Protein AF-A0A4P5YIE6-F1 (afdb_monomer_lite)

Radius of gyration: 26.2 Å; chains: 1; bounding box: 48×67×74 Å

pLDDT: mean 81.72, std 16.97, range [36.0, 98.25]

Structure (mmCIF, N/CA/C/O backbone):
data_AF-A0A4P5YIE6-F1
#
_entry.id   AF-A0A4P5YIE6-F1
#
loop_
_atom_site.group_PDB
_atom_site.id
_atom_site.type_symbol
_atom_site.label_atom_id
_atom_site.label_alt_id
_atom_site.label_comp_id
_atom_site.label_asym_id
_atom_site.label_entity_id
_atom_site.label_seq_id
_atom_site.pdbx_PDB_ins_code
_atom_site.Cartn_x
_atom_site.Cartn_y
_atom_site.Cartn_z
_atom_site.occupancy
_atom_site.B_iso_or_equiv
_atom_site.auth_seq_id
_atom_site.auth_comp_id
_atom_site.auth_asym_id
_atom_site.auth_atom_id
_atom_site.pdbx_PDB_model_num
ATOM 1 N N . MET A 1 1 ? -26.965 14.851 -2.814 1.00 46.00 1 MET A N 1
ATOM 2 C CA . MET A 1 1 ? -26.060 14.550 -1.686 1.00 46.00 1 MET A CA 1
ATOM 3 C C . MET A 1 1 ? -25.109 13.463 -2.167 1.00 46.00 1 MET A C 1
ATOM 5 O O . MET A 1 1 ? -25.586 12.381 -2.479 1.00 46.00 1 MET A O 1
ATOM 9 N N . SER A 1 2 ? -23.825 13.767 -2.380 1.00 49.81 2 SER A N 1
ATOM 10 C CA . SER A 1 2 ? -22.858 12.753 -2.829 1.00 49.81 2 SER A CA 1
ATOM 11 C C . SER A 1 2 ? -22.334 12.028 -1.594 1.00 49.81 2 SER A C 1
ATOM 13 O O . SER A 1 2 ? -21.645 12.631 -0.775 1.00 49.81 2 SER A O 1
ATOM 15 N N . ALA A 1 3 ? -22.743 10.777 -1.400 1.00 58.09 3 ALA A N 1
ATOM 16 C CA . ALA A 1 3 ? -22.268 9.960 -0.293 1.00 58.09 3 ALA A CA 1
ATOM 17 C C . ALA A 1 3 ? -21.003 9.225 -0.740 1.00 58.09 3 ALA A C 1
ATOM 19 O O . ALA A 1 3 ? -21.049 8.409 -1.659 1.00 58.09 3 ALA A O 1
ATOM 20 N N . TYR A 1 4 ? -19.875 9.501 -0.088 1.00 67.00 4 TYR A N 1
ATOM 21 C CA . TYR A 1 4 ? -18.690 8.669 -0.249 1.00 67.00 4 TYR A CA 1
ATOM 22 C C . TYR A 1 4 ? -18.907 7.384 0.535 1.00 67.00 4 TYR A C 1
ATOM 24 O O . TYR A 1 4 ? -19.062 7.401 1.757 1.00 67.00 4 TYR A O 1
ATOM 32 N N . LEU A 1 5 ? -18.969 6.269 -0.187 1.00 78.62 5 LEU A N 1
ATOM 33 C CA . LEU A 1 5 ? -19.102 4.962 0.431 1.00 78.62 5 LEU A CA 1
ATOM 34 C C . LEU A 1 5 ? -17.827 4.639 1.207 1.00 78.62 5 LEU A C 1
ATOM 36 O O . LEU A 1 5 ? -16.712 4.860 0.736 1.00 78.62 5 LEU A O 1
ATOM 40 N N . ARG A 1 6 ? -18.003 4.091 2.407 1.00 85.31 6 ARG A N 1
ATOM 41 C CA . ARG A 1 6 ? -16.895 3.608 3.227 1.00 85.31 6 ARG A CA 1
ATOM 42 C C . ARG A 1 6 ? -16.248 2.397 2.556 1.00 85.31 6 ARG A C 1
ATOM 44 O O . ARG A 1 6 ? -16.931 1.409 2.285 1.00 85.31 6 ARG A O 1
ATOM 51 N N . SER A 1 7 ? -14.927 2.420 2.404 1.00 89.12 7 SER A N 1
ATOM 52 C CA . SER A 1 7 ? -14.155 1.231 2.032 1.00 89.12 7 SER A CA 1
ATOM 53 C C . SER A 1 7 ? -14.290 0.163 3.118 1.00 89.12 7 SER A C 1
ATOM 55 O O . SER A 1 7 ? -13.883 0.373 4.262 1.00 89.12 7 SER A O 1
ATOM 57 N N . SER A 1 8 ? -14.889 -0.976 2.780 1.00 91.31 8 SER A N 1
ATOM 58 C CA . SER A 1 8 ? -15.014 -2.107 3.698 1.00 91.31 8 SER A CA 1
ATOM 59 C C . SER A 1 8 ? -14.985 -3.434 2.960 1.00 91.31 8 SER A C 1
ATOM 61 O O . SER A 1 8 ? -15.349 -3.476 1.786 1.00 91.31 8 SER A O 1
ATOM 63 N N . LYS A 1 9 ? -14.543 -4.501 3.642 1.00 93.31 9 LYS A N 1
ATOM 64 C CA . LYS A 1 9 ? -14.393 -5.848 3.055 1.00 93.31 9 LYS A CA 1
ATOM 65 C C . LYS A 1 9 ? -13.468 -5.874 1.837 1.00 93.31 9 LYS A C 1
ATOM 67 O O . LYS A 1 9 ? -13.710 -6.592 0.872 1.00 93.31 9 LYS A O 1
ATOM 72 N N . VAL A 1 10 ? -12.414 -5.062 1.884 1.00 95.25 10 VAL A N 1
ATOM 73 C CA . VAL A 1 10 ? -11.383 -5.007 0.845 1.00 95.25 10 VAL A CA 1
ATOM 74 C C . VAL A 1 10 ? -10.204 -5.869 1.272 1.00 95.25 10 VAL A C 1
ATOM 76 O O . VAL A 1 10 ? -9.723 -5.728 2.394 1.00 95.25 10 VAL A O 1
ATOM 79 N N . THR A 1 11 ? -9.712 -6.713 0.368 1.00 97.19 11 THR A N 1
ATOM 80 C CA . THR A 1 11 ? -8.475 -7.475 0.562 1.00 97.19 11 THR A CA 1
ATOM 81 C C . THR A 1 11 ? -7.369 -6.877 -0.298 1.00 97.19 11 THR A C 1
ATOM 83 O O . THR A 1 11 ? -7.502 -6.783 -1.516 1.00 97.19 11 THR A O 1
ATOM 86 N N . ILE A 1 12 ? -6.275 -6.478 0.343 1.00 97.25 12 ILE A N 1
ATOM 87 C CA . ILE A 1 12 ? -5.036 -6.027 -0.289 1.00 97.25 12 ILE A CA 1
ATOM 88 C C . ILE A 1 12 ? -3.959 -7.016 0.127 1.00 97.25 12 ILE A C 1
ATOM 90 O O . ILE A 1 12 ? -3.511 -7.022 1.276 1.00 97.25 12 ILE A O 1
ATOM 94 N N . SER A 1 13 ? -3.570 -7.885 -0.798 1.00 97.88 13 SER A N 1
ATOM 95 C CA . SER A 1 13 ? -2.691 -9.003 -0.479 1.00 97.88 13 SER A CA 1
ATOM 96 C C . SER A 1 13 ? -1.637 -9.264 -1.535 1.00 97.88 13 SER A C 1
ATOM 98 O O . SER A 1 13 ? -1.898 -9.061 -2.719 1.00 97.88 13 SER A O 1
ATOM 100 N N . ALA A 1 14 ? -0.486 -9.776 -1.097 1.00 96.88 14 ALA A N 1
ATOM 101 C CA . ALA A 1 14 ? 0.635 -10.168 -1.953 1.00 96.88 14 ALA A CA 1
ATOM 102 C C . ALA A 1 14 ? 1.174 -9.045 -2.865 1.00 96.88 14 ALA A C 1
ATOM 104 O O . ALA A 1 14 ? 1.763 -9.318 -3.910 1.00 96.88 14 ALA A O 1
ATOM 105 N N . ASN A 1 15 ? 1.000 -7.778 -2.472 1.00 96.50 15 ASN A N 1
ATOM 106 C CA . ASN A 1 15 ? 1.574 -6.650 -3.201 1.00 96.50 15 ASN A CA 1
ATOM 107 C C . ASN A 1 15 ? 3.016 -6.394 -2.764 1.00 96.50 15 ASN A C 1
ATOM 109 O O . ASN A 1 15 ? 3.376 -6.599 -1.603 1.00 96.50 15 ASN A O 1
ATOM 113 N N . VAL A 1 16 ? 3.820 -5.878 -3.691 1.00 94.69 16 VAL A N 1
ATOM 114 C CA . VAL A 1 16 ? 5.150 -5.332 -3.413 1.00 94.69 16 VAL A CA 1
ATOM 115 C C . VAL A 1 16 ? 5.110 -3.842 -3.715 1.00 94.69 16 VAL A C 1
ATOM 117 O O . VAL A 1 16 ? 4.749 -3.442 -4.818 1.00 94.69 16 VAL A O 1
ATOM 120 N N . ILE A 1 17 ? 5.454 -3.025 -2.726 1.00 95.25 17 ILE A N 1
ATOM 121 C CA . ILE A 1 17 ? 5.457 -1.565 -2.836 1.00 95.25 17 ILE A CA 1
ATOM 122 C C . ILE A 1 17 ? 6.862 -1.086 -2.500 1.00 95.25 17 ILE A C 1
ATOM 124 O O . ILE A 1 17 ? 7.415 -1.463 -1.466 1.00 95.25 17 ILE A O 1
ATOM 128 N N . ILE A 1 18 ? 7.456 -0.301 -3.399 1.00 94.00 18 ILE A N 1
ATOM 129 C CA . ILE A 1 18 ? 8.869 0.078 -3.342 1.00 94.00 18 ILE A CA 1
ATOM 130 C C . ILE A 1 18 ? 8.990 1.595 -3.425 1.00 94.00 18 ILE A C 1
ATOM 132 O O . ILE A 1 18 ? 8.513 2.205 -4.377 1.00 94.00 18 ILE A O 1
ATOM 136 N N . GLY A 1 19 ? 9.676 2.194 -2.451 1.00 91.50 19 GLY A N 1
ATOM 137 C CA . GLY A 1 19 ? 10.198 3.556 -2.577 1.00 91.50 19 GLY A CA 1
ATOM 138 C C . GLY A 1 19 ? 9.141 4.658 -2.700 1.00 91.50 19 GLY A C 1
ATOM 139 O O . GLY A 1 19 ? 9.421 5.698 -3.294 1.00 91.50 19 GLY A O 1
ATOM 140 N N . SER A 1 20 ? 7.945 4.462 -2.138 1.00 92.31 20 SER A N 1
ATOM 141 C CA . SER A 1 20 ? 6.875 5.466 -2.155 1.00 92.31 20 SER A CA 1
ATOM 142 C C . SER A 1 20 ? 7.345 6.799 -1.553 1.00 92.31 20 SER A C 1
ATOM 144 O O . SER A 1 20 ? 8.094 6.835 -0.575 1.00 92.31 20 SER A O 1
ATOM 146 N N . LYS A 1 21 ? 6.895 7.937 -2.099 1.00 91.50 21 LYS A N 1
ATOM 147 C CA . LYS A 1 21 ? 7.234 9.256 -1.526 1.00 91.50 21 LYS A CA 1
ATOM 148 C C . LYS A 1 21 ? 6.625 9.447 -0.125 1.00 91.50 21 LYS A C 1
ATOM 150 O O . LYS A 1 21 ? 7.270 10.043 0.735 1.00 91.50 21 LYS A O 1
ATOM 155 N N . GLY A 1 22 ? 5.412 8.937 0.092 1.00 91.50 22 GLY A N 1
ATOM 156 C CA . GLY A 1 22 ? 4.739 8.843 1.395 1.00 91.50 22 GLY A CA 1
ATOM 157 C C . GLY A 1 22 ? 4.806 7.426 1.985 1.00 91.50 22 GLY A C 1
ATOM 158 O O . GLY A 1 22 ? 5.585 6.608 1.486 1.00 91.50 22 GLY A O 1
ATOM 159 N N . PRO A 1 23 ? 4.028 7.136 3.041 1.00 94.44 23 PRO A N 1
ATOM 160 C CA . PRO A 1 23 ? 3.787 5.774 3.504 1.00 94.44 23 PRO A CA 1
ATOM 161 C C . PRO A 1 23 ? 3.373 4.821 2.378 1.00 94.44 23 PRO A C 1
ATOM 163 O O . PRO A 1 23 ? 2.703 5.209 1.425 1.00 94.44 23 PRO A O 1
ATOM 166 N N . ASP A 1 24 ? 3.772 3.557 2.496 1.00 95.31 24 ASP A N 1
ATOM 167 C CA . ASP A 1 24 ? 3.438 2.532 1.504 1.00 95.31 24 ASP A CA 1
ATOM 168 C C . ASP A 1 24 ? 1.981 2.053 1.639 1.00 95.31 24 ASP A C 1
ATOM 170 O O . ASP A 1 24 ? 1.341 1.686 0.656 1.00 95.31 24 ASP A O 1
ATOM 174 N N . LEU A 1 25 ? 1.448 2.076 2.863 1.00 95.88 25 LEU A N 1
ATOM 175 C CA . LEU A 1 25 ? 0.045 1.849 3.176 1.00 95.88 25 LEU A CA 1
ATOM 176 C C . LEU A 1 25 ? -0.470 2.968 4.078 1.00 95.88 25 LEU A C 1
ATOM 178 O O . LEU A 1 25 ? -0.022 3.115 5.214 1.00 95.88 25 LEU A O 1
ATOM 182 N N . GLU A 1 26 ? -1.476 3.690 3.598 1.00 94.62 26 GLU A N 1
ATOM 183 C CA . GLU A 1 26 ? -2.198 4.689 4.379 1.00 94.62 26 GLU A CA 1
ATOM 184 C C . GLU A 1 26 ? -3.649 4.245 4.581 1.00 94.62 26 GLU A C 1
ATOM 186 O O . GLU A 1 26 ? -4.416 4.094 3.628 1.00 94.62 26 GLU A O 1
ATOM 191 N N . VAL A 1 27 ? -4.055 4.052 5.834 1.00 93.19 27 VAL A N 1
ATOM 192 C CA . VAL A 1 27 ? -5.444 3.738 6.181 1.00 93.19 27 VAL A CA 1
ATOM 193 C C . VAL A 1 27 ? -6.089 4.982 6.777 1.00 93.19 27 VAL A C 1
ATOM 195 O O . VAL A 1 27 ? -5.932 5.277 7.960 1.00 93.19 27 VAL A O 1
ATOM 198 N N . GLY A 1 28 ? -6.838 5.704 5.940 1.00 88.44 28 GLY A N 1
ATOM 199 C CA . GLY A 1 28 ? -7.532 6.935 6.329 1.00 88.44 28 GLY A CA 1
ATOM 200 C C . GLY A 1 28 ? -6.692 8.212 6.207 1.00 88.44 28 GLY A C 1
ATOM 201 O O . GLY A 1 28 ? -6.907 9.138 6.980 1.00 88.44 28 GLY A O 1
ATOM 202 N N . SER A 1 29 ? -5.764 8.282 5.251 1.00 82.12 29 SER A N 1
ATOM 203 C CA . SER A 1 29 ? -4.848 9.414 5.003 1.00 82.12 29 SER A CA 1
ATOM 204 C C . SER A 1 29 ? -5.475 10.814 5.072 1.00 82.12 29 SER A C 1
ATOM 206 O O . SER A 1 29 ? -4.904 11.723 5.682 1.00 82.12 29 SER A O 1
ATOM 208 N N . ASP A 1 30 ? -6.678 10.964 4.515 1.00 79.69 30 ASP A N 1
ATOM 209 C CA . ASP A 1 30 ? -7.431 12.224 4.445 1.00 79.69 30 ASP A CA 1
ATOM 210 C C . ASP A 1 30 ? -8.607 12.296 5.421 1.00 79.69 30 ASP A C 1
ATOM 212 O O . ASP A 1 30 ? -9.514 13.124 5.278 1.00 79.69 30 ASP A O 1
ATOM 216 N N . TYR A 1 31 ? -8.622 11.429 6.430 1.00 83.12 31 TYR A N 1
ATOM 217 C CA . TYR A 1 31 ? -9.665 11.430 7.441 1.00 83.12 31 TYR A CA 1
ATOM 218 C C . TYR A 1 31 ? -9.753 12.803 8.127 1.00 83.12 31 TYR A C 1
ATOM 220 O O . TYR A 1 31 ? -8.838 13.231 8.827 1.00 83.12 31 TYR A O 1
ATOM 228 N N . LYS A 1 32 ? -10.867 13.507 7.880 1.00 74.19 32 LYS A N 1
ATOM 229 C CA . LYS A 1 32 ? -11.229 14.824 8.438 1.00 74.19 32 LYS A CA 1
ATOM 230 C C . LYS A 1 32 ? -10.260 15.995 8.191 1.00 74.19 32 LYS A C 1
ATOM 232 O O . LYS A 1 32 ? -10.445 17.047 8.790 1.00 74.19 32 LYS A O 1
ATOM 237 N N . LYS A 1 33 ? -9.286 15.886 7.281 1.00 75.81 33 LYS A N 1
ATOM 238 C CA . LYS A 1 33 ? -8.380 17.013 6.964 1.00 75.81 33 LYS A CA 1
ATOM 239 C C . LYS A 1 33 ? -9.036 18.103 6.102 1.00 75.81 33 LYS A C 1
ATOM 241 O O . LYS A 1 33 ? -8.752 19.280 6.295 1.00 75.81 33 LYS A O 1
ATOM 246 N N . HIS A 1 34 ? -9.933 17.725 5.184 1.00 74.94 34 HIS A N 1
ATOM 247 C CA . HIS A 1 34 ? -10.557 18.636 4.204 1.00 74.94 34 HIS A CA 1
ATOM 248 C C . HIS A 1 34 ? -12.060 18.375 3.991 1.00 74.94 34 HIS A C 1
ATOM 250 O O . HIS A 1 34 ? -12.606 18.655 2.925 1.00 74.94 34 HIS A O 1
ATOM 256 N N . TRP A 1 35 ? -12.729 17.806 4.995 1.00 72.00 35 TRP A N 1
ATOM 257 C CA . TRP A 1 35 ? -14.141 17.429 4.915 1.00 72.00 35 TRP A CA 1
ATOM 258 C C . TRP A 1 35 ? -15.035 18.463 5.609 1.00 72.00 35 TRP A C 1
ATOM 260 O O . TRP A 1 35 ? -14.638 18.974 6.657 1.00 72.00 35 TRP A O 1
ATOM 270 N N . PRO A 1 36 ? -16.241 18.755 5.084 1.00 74.62 36 PRO A N 1
ATOM 271 C CA . PRO A 1 36 ? -17.231 19.555 5.802 1.00 74.62 36 PRO A CA 1
ATOM 272 C C . PRO A 1 36 ? -17.549 18.940 7.172 1.00 74.62 36 PRO A C 1
ATOM 274 O O . PRO A 1 36 ? -17.740 17.728 7.266 1.00 74.62 36 PRO A O 1
ATOM 277 N N . GLU A 1 37 ? -17.642 19.760 8.224 1.00 68.88 37 GLU A N 1
ATOM 278 C CA . GLU A 1 37 ? -17.845 19.279 9.604 1.00 68.88 37 GLU A CA 1
ATOM 279 C C . GLU A 1 37 ? -19.142 18.475 9.784 1.00 68.88 37 GLU A C 1
ATOM 281 O O . GLU A 1 37 ? -19.188 17.528 10.567 1.00 68.88 37 GLU A O 1
ATOM 286 N N . GLU A 1 38 ? -20.180 18.822 9.022 1.00 69.38 38 GLU A N 1
ATOM 287 C CA . GLU A 1 38 ? -21.491 18.164 9.045 1.00 69.38 38 GLU A CA 1
ATOM 288 C C . GLU A 1 38 ? -21.474 16.766 8.404 1.00 69.38 38 GLU A C 1
ATOM 290 O O . GLU A 1 38 ? -22.411 15.983 8.575 1.00 69.38 38 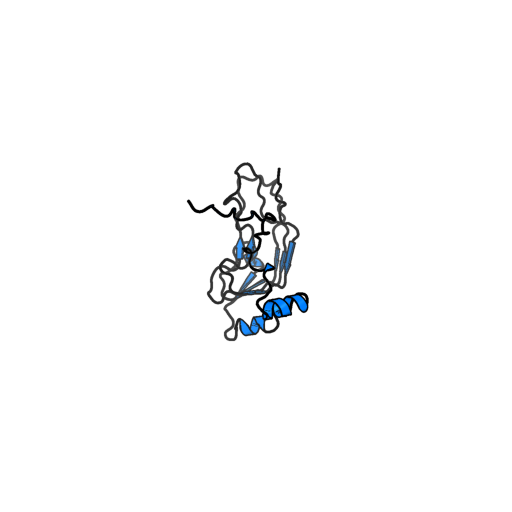GLU A O 1
ATOM 295 N N . GLN A 1 39 ? -20.421 16.425 7.652 1.00 73.62 39 GLN A N 1
ATOM 296 C CA . GLN A 1 39 ? -20.341 15.152 6.952 1.00 73.62 39 GLN A CA 1
ATOM 297 C C . GLN A 1 39 ? -19.792 14.047 7.858 1.00 73.62 39 GLN A C 1
ATOM 299 O O . GLN A 1 39 ? -18.665 14.098 8.357 1.00 73.62 39 GLN A O 1
ATOM 304 N N . LEU A 1 40 ? -20.565 12.968 7.991 1.00 76.00 40 LEU A N 1
ATOM 305 C CA . LEU A 1 40 ? -20.082 11.744 8.616 1.00 76.00 40 LEU A CA 1
ATOM 306 C C . LEU A 1 40 ? -19.075 11.048 7.688 1.00 76.00 40 LEU A C 1
ATOM 308 O O . LEU A 1 40 ? -19.449 10.418 6.699 1.00 76.00 40 LEU A O 1
ATOM 312 N N . VAL A 1 41 ? -17.794 11.139 8.037 1.00 79.31 41 VAL A N 1
ATOM 313 C CA . VAL A 1 41 ? -16.707 10.393 7.395 1.00 79.31 41 VAL A CA 1
ATOM 314 C C . VAL A 1 41 ? -16.332 9.227 8.299 1.00 79.31 41 VAL A C 1
ATOM 316 O O . VAL A 1 41 ? -16.042 9.422 9.480 1.00 79.31 41 VAL A O 1
ATOM 319 N N . LEU A 1 42 ? -16.342 8.012 7.752 1.00 84.06 42 LEU A N 1
ATOM 320 C CA . LEU A 1 42 ? -15.982 6.792 8.472 1.00 84.06 42 LEU A CA 1
ATOM 321 C C . LEU A 1 42 ? -14.650 6.253 7.952 1.00 84.06 42 LEU A C 1
ATOM 323 O O . LEU A 1 42 ? -14.428 6.202 6.743 1.00 84.06 42 LEU A O 1
ATOM 327 N N . LEU A 1 43 ? -13.786 5.811 8.867 1.00 88.50 43 LEU A N 1
ATOM 328 C CA . LEU A 1 43 ? -12.541 5.136 8.500 1.00 88.50 43 LEU A CA 1
ATOM 329 C C . LEU A 1 43 ? -12.823 3.778 7.838 1.00 88.50 43 LEU A C 1
ATOM 331 O O . LEU A 1 43 ? -13.838 3.146 8.167 1.00 88.50 43 LEU A O 1
ATOM 335 N N . PRO A 1 44 ? -11.919 3.300 6.961 1.00 90.94 44 PRO A N 1
ATOM 336 C CA . PRO A 1 44 ? -11.989 1.950 6.421 1.00 90.94 44 PRO A CA 1
ATOM 337 C C . PRO A 1 44 ? -12.080 0.892 7.524 1.00 90.94 44 PRO A C 1
ATOM 339 O O . PRO A 1 44 ? -11.381 0.980 8.536 1.00 90.94 44 PRO A O 1
ATOM 342 N N . SER A 1 45 ? -12.925 -0.116 7.320 1.00 90.94 45 SER A N 1
ATOM 343 C CA . SER A 1 45 ? -13.196 -1.163 8.314 1.00 90.94 45 SER A CA 1
ATOM 344 C C . SER A 1 45 ? -13.401 -2.523 7.656 1.00 90.94 45 SER A C 1
ATOM 346 O O . SER A 1 45 ? -13.919 -2.582 6.545 1.00 90.94 45 SER A O 1
ATOM 348 N N . ASP A 1 46 ? -13.136 -3.614 8.371 1.00 93.88 46 ASP A N 1
ATOM 349 C CA . ASP A 1 46 ? -13.251 -4.990 7.863 1.00 93.88 46 ASP A CA 1
ATOM 350 C C . ASP A 1 46 ? -12.371 -5.271 6.630 1.00 93.88 46 ASP A C 1
ATOM 352 O O . ASP A 1 46 ? -12.681 -6.137 5.813 1.00 93.88 46 ASP A O 1
ATOM 356 N N . CYS A 1 47 ? -11.289 -4.514 6.454 1.00 95.44 47 CYS A N 1
ATOM 357 C CA . CYS A 1 47 ? -10.318 -4.760 5.396 1.00 95.44 47 CYS A CA 1
ATOM 358 C C . CYS A 1 47 ? -9.266 -5.774 5.852 1.00 95.44 47 CYS A C 1
ATOM 360 O O . CYS A 1 47 ? -8.953 -5.885 7.040 1.00 95.44 47 CYS A O 1
ATOM 362 N N . GLU A 1 48 ? -8.690 -6.487 4.896 1.00 97.06 48 GLU A N 1
ATOM 363 C CA . GLU A 1 48 ? -7.585 -7.408 5.109 1.00 97.06 48 GLU A CA 1
ATOM 364 C C . GLU A 1 48 ? -6.351 -6.951 4.339 1.00 97.06 48 GLU A C 1
ATOM 366 O O . GLU A 1 48 ? -6.402 -6.743 3.130 1.00 97.06 48 GLU A O 1
ATOM 371 N N . PHE A 1 49 ? -5.238 -6.829 5.052 1.00 97.88 49 PHE A N 1
ATOM 372 C CA . PHE A 1 49 ? -3.928 -6.518 4.502 1.00 97.88 49 PHE A CA 1
ATOM 373 C C . PHE A 1 49 ? -3.003 -7.694 4.802 1.00 97.88 49 PHE A C 1
ATOM 375 O O . PHE A 1 49 ? -2.579 -7.857 5.953 1.00 97.88 49 PHE A O 1
ATOM 382 N N . SER A 1 50 ? -2.728 -8.541 3.809 1.00 98.12 50 SER A N 1
ATOM 383 C CA . SER A 1 50 ? -2.025 -9.807 4.045 1.00 98.12 50 SER A CA 1
ATOM 384 C C . SER A 1 50 ? -0.877 -10.104 3.081 1.00 98.12 50 SER A C 1
ATOM 386 O O . SER A 1 50 ? -0.997 -9.977 1.866 1.00 98.12 50 SER A O 1
ATOM 388 N N . GLY A 1 51 ? 0.273 -10.511 3.622 1.00 98.00 51 GLY A N 1
ATOM 389 C CA . GLY A 1 51 ? 1.423 -10.933 2.817 1.00 98.00 51 GLY A CA 1
ATOM 390 C C . GLY A 1 51 ? 2.015 -9.839 1.920 1.00 98.00 51 GLY A C 1
ATOM 391 O O . GLY A 1 51 ? 2.675 -10.157 0.932 1.00 98.00 51 GLY A O 1
ATOM 392 N N . ASN A 1 52 ? 1.764 -8.557 2.206 1.00 98.00 52 ASN A N 1
ATOM 393 C CA . ASN A 1 52 ? 2.341 -7.460 1.430 1.00 98.00 52 ASN A CA 1
ATOM 394 C C . ASN A 1 52 ? 3.790 -7.198 1.860 1.00 98.00 52 ASN A C 1
ATOM 396 O O . ASN A 1 52 ? 4.146 -7.351 3.032 1.00 98.00 52 ASN A O 1
ATOM 400 N N . ARG A 1 53 ? 4.623 -6.756 0.917 1.00 96.69 53 ARG A N 1
ATOM 401 C CA . ARG A 1 53 ? 6.012 -6.364 1.157 1.00 96.69 53 ARG A CA 1
ATOM 402 C C . ARG A 1 53 ? 6.187 -4.877 0.880 1.00 96.69 53 ARG A C 1
ATOM 404 O O . ARG A 1 53 ? 6.097 -4.430 -0.259 1.00 96.69 53 ARG A O 1
ATOM 411 N N . PHE A 1 54 ? 6.469 -4.135 1.936 1.00 97.00 54 PHE A N 1
ATOM 412 C CA . PHE A 1 54 ? 6.675 -2.697 1.923 1.00 97.00 54 PHE A CA 1
ATOM 413 C C . PHE A 1 54 ? 8.177 -2.417 2.022 1.00 97.00 54 PHE A C 1
ATOM 415 O O . PHE A 1 54 ? 8.807 -2.731 3.033 1.00 97.00 54 PHE A O 1
ATOM 422 N N . ILE A 1 55 ? 8.776 -1.907 0.949 1.00 96.50 55 ILE A N 1
ATOM 423 C CA . ILE A 1 55 ? 10.224 -1.763 0.798 1.00 96.50 55 ILE A CA 1
ATOM 424 C C . ILE A 1 55 ? 10.581 -0.275 0.778 1.00 96.50 55 ILE A C 1
ATOM 426 O O . ILE A 1 55 ? 10.237 0.457 -0.151 1.00 96.50 55 ILE A O 1
ATOM 430 N N . ARG A 1 56 ? 11.335 0.162 1.791 1.00 95.62 56 ARG A N 1
ATOM 431 C CA . ARG A 1 56 ? 11.747 1.554 2.023 1.00 95.62 56 ARG A CA 1
ATOM 432 C C . ARG A 1 56 ? 13.278 1.690 1.983 1.00 95.62 56 ARG A C 1
ATOM 434 O O . ARG A 1 56 ? 13.907 1.747 3.041 1.00 95.62 56 ARG A O 1
ATOM 441 N N . PRO A 1 57 ? 13.913 1.783 0.798 1.00 93.19 57 PRO A N 1
ATOM 442 C CA . PRO A 1 57 ? 15.375 1.882 0.685 1.00 93.19 57 PRO A CA 1
ATOM 443 C C . PRO A 1 57 ? 15.960 3.124 1.360 1.00 93.19 57 PRO A C 1
ATOM 445 O O . PRO A 1 57 ? 17.015 3.054 1.980 1.00 93.19 57 PRO A O 1
ATOM 448 N N . ALA A 1 58 ? 15.243 4.247 1.294 1.00 92.12 58 ALA A N 1
ATOM 449 C CA . ALA A 1 58 ? 15.620 5.501 1.945 1.00 92.12 58 ALA A CA 1
ATOM 450 C C . ALA A 1 58 ? 15.115 5.615 3.401 1.00 92.12 58 ALA A C 1
ATOM 452 O O . ALA A 1 58 ? 15.156 6.693 3.993 1.00 92.12 58 ALA A O 1
ATOM 453 N N . GLY A 1 59 ? 14.594 4.527 3.979 1.00 91.94 59 GLY A N 1
ATOM 454 C CA . GLY A 1 59 ? 13.919 4.544 5.276 1.00 91.94 59 GLY A CA 1
ATOM 455 C C . GLY A 1 59 ? 12.575 5.275 5.253 1.00 91.94 59 GLY A C 1
ATOM 456 O O . GLY A 1 59 ? 12.075 5.644 4.194 1.00 91.94 59 GLY A O 1
ATOM 457 N N . GLY A 1 60 ? 11.950 5.474 6.416 1.00 93.62 60 GLY A N 1
ATOM 458 C CA . GLY A 1 60 ? 10.685 6.215 6.574 1.00 93.62 60 GLY A CA 1
ATOM 459 C C . GLY A 1 60 ? 9.500 5.352 7.013 1.00 93.62 60 GLY A C 1
ATOM 460 O O . GLY A 1 60 ? 9.681 4.231 7.478 1.00 93.62 60 GLY A O 1
ATOM 461 N N . THR A 1 61 ? 8.289 5.900 6.939 1.00 95.31 61 THR A N 1
ATOM 462 C CA . THR A 1 61 ? 7.064 5.207 7.372 1.00 95.31 61 THR A CA 1
ATOM 463 C C . THR A 1 61 ? 6.602 4.233 6.291 1.00 95.31 61 THR A C 1
ATOM 465 O O . THR A 1 61 ? 6.521 4.627 5.134 1.00 95.31 61 THR A O 1
ATOM 468 N N . SER A 1 62 ? 6.292 2.985 6.655 1.00 96.31 62 SER A N 1
ATOM 469 C CA . SER A 1 62 ? 5.653 2.031 5.734 1.00 96.31 62 SER A CA 1
ATOM 470 C C . SER A 1 62 ? 4.142 1.973 5.912 1.00 96.31 62 SER A C 1
ATOM 472 O O . SER A 1 62 ? 3.424 1.946 4.924 1.00 96.31 62 SER A O 1
ATOM 474 N N . VAL A 1 63 ? 3.649 1.985 7.153 1.00 96.69 63 VAL A N 1
ATOM 475 C CA . VAL A 1 63 ? 2.213 1.931 7.453 1.00 96.69 63 VAL A CA 1
ATOM 476 C C . VAL A 1 63 ? 1.830 3.145 8.287 1.00 96.69 63 VAL A C 1
ATOM 478 O O . VAL A 1 63 ? 2.425 3.379 9.339 1.00 96.69 63 VAL A O 1
ATOM 481 N N . GLU A 1 64 ? 0.826 3.888 7.835 1.00 95.38 64 GLU A N 1
ATOM 482 C CA . GLU A 1 64 ? 0.212 4.998 8.559 1.00 95.38 64 GLU A CA 1
ATOM 483 C C . GLU A 1 64 ? -1.284 4.736 8.742 1.00 95.38 64 GLU A C 1
ATOM 485 O O . GLU A 1 64 ? -1.990 4.365 7.803 1.00 95.38 64 GLU A O 1
ATOM 490 N N . LEU A 1 65 ? -1.768 4.913 9.971 1.00 93.94 65 LEU A N 1
ATOM 491 C CA . LEU A 1 65 ? -3.162 4.692 10.340 1.00 93.94 65 LEU A CA 1
ATOM 492 C C . LEU A 1 65 ? -3.728 5.982 10.927 1.00 93.94 65 LEU A C 1
ATOM 494 O O . LEU A 1 65 ? -3.129 6.565 11.830 1.00 93.94 65 LEU A O 1
ATOM 498 N N . ALA A 1 66 ? -4.890 6.405 10.444 1.00 90.69 66 ALA A N 1
ATOM 499 C CA . ALA A 1 66 ? -5.598 7.534 11.023 1.00 90.69 66 ALA A CA 1
ATOM 500 C C . ALA A 1 66 ? -6.301 7.154 12.331 1.00 90.69 66 ALA A C 1
ATOM 502 O O . ALA A 1 66 ? -6.870 6.068 12.473 1.00 90.69 66 ALA A O 1
ATOM 503 N N . THR A 1 67 ? -6.304 8.093 13.275 1.00 86.19 67 THR A N 1
ATOM 504 C CA . THR A 1 67 ? -6.993 7.942 14.558 1.00 86.19 67 THR A CA 1
ATOM 505 C C . THR A 1 67 ? -8.491 8.224 14.391 1.00 86.19 67 THR A C 1
ATOM 507 O O . THR A 1 67 ? -8.844 9.272 13.844 1.00 86.19 67 THR A O 1
ATOM 510 N N . PRO A 1 68 ? -9.387 7.337 14.865 1.00 81.50 68 PRO A N 1
ATOM 511 C CA . PRO A 1 68 ? -10.827 7.595 14.864 1.00 81.50 68 PRO A CA 1
ATOM 512 C C . PRO A 1 68 ? -11.193 8.857 15.658 1.00 81.50 68 PRO A C 1
ATOM 514 O O . PRO A 1 68 ? -10.621 9.106 16.719 1.00 81.50 68 PRO A O 1
ATOM 517 N N . ASP A 1 69 ? -12.169 9.638 15.182 1.00 81.94 69 ASP A N 1
ATOM 518 C CA . ASP A 1 69 ? -12.674 10.794 15.932 1.00 81.94 69 ASP A CA 1
ATOM 519 C C . ASP A 1 69 ? -13.521 10.328 17.133 1.00 81.94 69 ASP A C 1
ATOM 521 O O . ASP A 1 69 ? -14.570 9.708 16.922 1.00 81.94 69 ASP A O 1
ATOM 525 N N . PRO A 1 70 ? -13.134 10.660 18.382 1.00 79.19 70 PRO A N 1
ATOM 526 C CA . PRO A 1 70 ? -13.882 10.269 19.577 1.00 79.19 70 PRO A CA 1
ATOM 527 C C . PRO A 1 70 ? -15.294 10.872 19.648 1.00 79.19 70 PRO A C 1
ATOM 529 O O . PRO A 1 70 ? -16.120 10.387 20.418 1.00 79.19 70 PRO A O 1
ATOM 532 N N . LYS A 1 71 ? -15.593 11.921 18.868 1.00 79.50 71 LYS A N 1
ATOM 533 C CA . LYS A 1 71 ? -16.924 12.543 18.806 1.00 79.50 71 LYS A CA 1
ATOM 534 C C . LYS A 1 71 ? -17.938 11.715 18.013 1.00 79.50 71 LYS A C 1
ATOM 536 O O . LYS A 1 71 ? -19.134 11.974 18.124 1.00 79.50 71 LYS A O 1
ATOM 541 N N . ILE A 1 72 ? -17.496 10.749 17.200 1.00 75.56 72 ILE A N 1
ATOM 542 C CA . ILE A 1 72 ? -18.407 9.872 16.453 1.00 75.56 72 ILE A CA 1
ATOM 543 C C . ILE A 1 72 ? -18.913 8.769 17.398 1.00 75.56 72 ILE A C 1
ATOM 545 O O . ILE A 1 72 ? -18.102 8.007 17.925 1.00 75.56 72 ILE A O 1
ATOM 549 N N . PRO A 1 73 ? -20.239 8.632 17.604 1.00 71.44 73 PRO A N 1
ATOM 550 C CA . PRO A 1 73 ? -20.788 7.606 18.483 1.00 71.44 73 PRO A CA 1
ATOM 551 C C . PRO A 1 73 ? -20.351 6.191 18.085 1.00 71.44 73 PRO A C 1
ATOM 553 O O . PRO A 1 73 ? -20.458 5.797 16.921 1.00 71.44 73 PRO A O 1
ATOM 556 N N . ALA A 1 74 ? -19.940 5.386 19.070 1.00 67.56 74 ALA A N 1
ATOM 557 C CA . ALA A 1 74 ? -19.491 4.005 18.863 1.00 67.56 74 ALA A CA 1
ATOM 558 C C . ALA A 1 74 ? -20.547 3.103 18.192 1.00 67.56 74 ALA A C 1
ATOM 560 O O . ALA A 1 74 ? -20.202 2.149 17.502 1.00 67.56 74 ALA A O 1
ATOM 561 N N . THR A 1 75 ? -21.835 3.423 18.347 1.00 62.38 75 THR A N 1
ATOM 562 C CA . THR A 1 75 ? -22.960 2.729 17.698 1.00 62.38 75 THR A CA 1
ATOM 563 C C . THR A 1 75 ? -22.999 2.934 16.184 1.00 62.38 75 THR A C 1
ATOM 565 O O . THR A 1 75 ? -23.365 2.020 15.455 1.00 62.38 75 THR A O 1
ATOM 568 N N . ILE A 1 76 ? -22.579 4.107 15.704 1.00 64.81 76 ILE A N 1
ATOM 569 C CA . ILE A 1 76 ? -22.412 4.416 14.275 1.00 64.81 76 ILE A CA 1
ATOM 570 C C . ILE A 1 76 ? -21.056 3.886 13.786 1.00 64.81 76 ILE A C 1
ATOM 572 O O . ILE A 1 76 ? -20.913 3.437 12.649 1.00 64.81 76 ILE A O 1
ATOM 576 N N . SER A 1 77 ? -20.067 3.881 14.679 1.00 60.66 77 SER A N 1
ATOM 577 C CA . SER A 1 77 ? -18.719 3.372 14.451 1.00 60.66 77 SER A CA 1
ATOM 578 C C . SER A 1 77 ? -18.565 1.880 14.770 1.00 60.66 77 SER A C 1
ATOM 580 O O . SER A 1 77 ? -17.464 1.470 15.133 1.00 60.66 77 SER A O 1
ATOM 582 N N . GLN A 1 78 ? -19.615 1.051 14.635 1.00 62.28 78 GLN A N 1
ATOM 583 C CA . GLN A 1 78 ? -19.476 -0.413 14.680 1.00 62.28 78 GLN A CA 1
ATOM 584 C C . GLN A 1 78 ? -18.556 -0.855 13.532 1.00 62.28 78 GLN A C 1
ATOM 586 O O . GLN A 1 78 ? -18.965 -1.109 12.397 1.00 62.28 78 GLN A O 1
ATOM 591 N N . GLN A 1 79 ? -17.263 -0.838 13.824 1.00 73.00 79 GLN A N 1
ATOM 592 C CA . GLN A 1 79 ? -16.174 -1.079 12.907 1.00 73.00 79 GLN A CA 1
ATOM 593 C C . GLN A 1 79 ? -15.576 -2.411 13.304 1.00 73.00 79 GLN A C 1
ATOM 595 O O . GLN A 1 79 ? -14.886 -2.519 14.315 1.00 73.00 79 GLN A O 1
ATOM 600 N N . THR A 1 80 ? -15.822 -3.430 12.4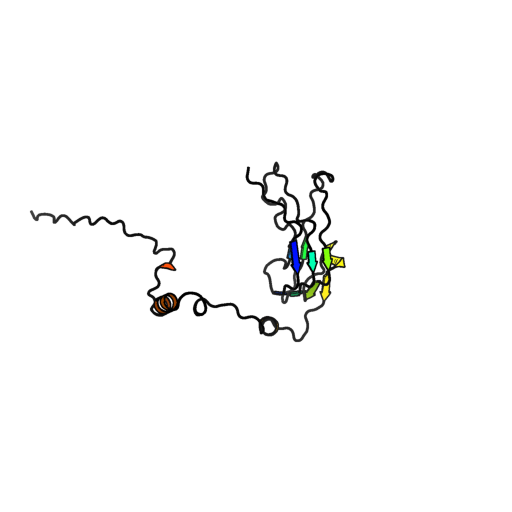89 1.00 86.06 80 THR A N 1
ATOM 601 C CA . THR A 1 80 ? -14.951 -4.599 12.507 1.00 86.06 80 THR A CA 1
ATOM 602 C C . THR A 1 80 ? -13.530 -4.100 12.228 1.00 86.06 80 THR A C 1
ATOM 604 O O . THR A 1 80 ? -13.322 -3.441 11.200 1.00 86.06 80 THR A O 1
ATOM 607 N N . PRO A 1 81 ? -12.557 -4.348 13.120 1.00 89.19 81 PRO A N 1
ATOM 608 C CA . PRO A 1 81 ? -11.197 -3.881 12.910 1.00 89.19 81 PRO A CA 1
ATOM 609 C C . PRO A 1 81 ? -10.606 -4.446 11.621 1.00 89.19 81 PRO A C 1
ATOM 611 O O . PRO A 1 81 ? -10.919 -5.566 11.207 1.00 89.19 81 PRO A O 1
ATOM 614 N N . ASN A 1 82 ? -9.718 -3.673 11.002 1.00 94.12 82 ASN A N 1
ATOM 615 C CA . ASN A 1 82 ? -8.916 -4.176 9.895 1.00 94.12 82 ASN A CA 1
ATOM 616 C C . ASN A 1 82 ? -7.966 -5.270 10.396 1.00 94.12 82 ASN A C 1
ATOM 618 O O . ASN A 1 82 ? -7.468 -5.216 11.523 1.00 94.12 82 ASN A O 1
ATOM 622 N N . ARG A 1 83 ? -7.712 -6.262 9.546 1.00 96.69 83 ARG A N 1
ATOM 623 C CA . ARG A 1 83 ? -6.835 -7.397 9.832 1.00 96.69 83 ARG A CA 1
ATOM 624 C C . ARG A 1 83 ? -5.526 -7.222 9.083 1.00 96.69 83 ARG A C 1
ATOM 626 O O . ARG A 1 83 ? -5.531 -7.018 7.873 1.00 96.69 83 ARG A O 1
ATOM 633 N N . TYR A 1 84 ? -4.420 -7.366 9.798 1.00 97.75 84 TYR A N 1
ATOM 634 C CA . TYR A 1 84 ? -3.073 -7.332 9.237 1.00 97.75 84 TYR A CA 1
ATOM 635 C C . TYR A 1 84 ? -2.430 -8.691 9.485 1.00 97.75 84 TYR A C 1
ATOM 637 O O . TYR A 1 84 ? -2.503 -9.196 10.607 1.00 97.75 84 TYR A O 1
ATOM 645 N N . ARG A 1 85 ? -1.848 -9.312 8.457 1.00 97.44 85 ARG A N 1
ATOM 646 C CA . ARG A 1 85 ? -1.234 -10.643 8.571 1.00 97.44 85 ARG A CA 1
ATOM 647 C C . ARG A 1 85 ? -0.006 -10.754 7.688 1.00 97.44 85 ARG A C 1
ATOM 649 O O . ARG A 1 85 ? -0.070 -10.425 6.513 1.00 97.44 85 ARG A O 1
ATOM 656 N N . GLU A 1 86 ? 1.089 -11.264 8.241 1.00 97.62 86 GLU A N 1
ATOM 657 C CA . GLU A 1 86 ? 2.265 -11.676 7.459 1.00 97.62 86 GLU A CA 1
ATOM 658 C C . GLU A 1 86 ? 2.844 -10.580 6.541 1.00 97.62 86 GLU A C 1
ATOM 660 O O . GLU A 1 86 ? 3.526 -10.876 5.563 1.00 97.62 86 GLU A O 1
ATOM 665 N N . ASN A 1 87 ? 2.597 -9.301 6.842 1.00 98.25 87 ASN A N 1
ATOM 666 C CA . ASN A 1 87 ? 3.180 -8.210 6.072 1.00 98.25 87 ASN A CA 1
ATOM 667 C C . ASN A 1 87 ? 4.632 -7.999 6.499 1.00 98.25 87 ASN A C 1
ATOM 669 O O . ASN A 1 87 ? 4.991 -8.159 7.669 1.00 98.25 87 ASN A O 1
ATOM 673 N N . ILE A 1 88 ? 5.467 -7.590 5.554 1.00 97.69 88 ILE A N 1
ATOM 674 C CA . ILE A 1 88 ? 6.896 -7.377 5.756 1.00 97.69 88 ILE A CA 1
ATOM 675 C C . ILE A 1 88 ? 7.226 -5.912 5.493 1.00 97.69 88 ILE A C 1
ATOM 677 O O . ILE A 1 88 ? 6.894 -5.393 4.430 1.00 97.69 88 ILE A O 1
ATOM 681 N N . LEU A 1 89 ? 7.915 -5.264 6.437 1.00 97.62 89 LEU A N 1
ATOM 682 C CA . LEU A 1 89 ? 8.427 -3.897 6.287 1.00 97.62 89 LEU A CA 1
ATOM 683 C C . LEU A 1 89 ? 9.954 -3.959 6.197 1.00 97.62 89 LEU A C 1
ATOM 685 O O . LEU A 1 89 ? 10.610 -4.275 7.186 1.00 97.62 89 LEU A O 1
ATOM 689 N N . TRP A 1 90 ? 10.533 -3.683 5.031 1.00 97.00 90 TRP A N 1
ATOM 690 C CA . TRP A 1 90 ? 11.983 -3.660 4.818 1.00 97.00 90 TRP A CA 1
ATOM 691 C C . TRP A 1 90 ? 12.518 -2.239 4.824 1.00 97.00 90 TRP A C 1
ATOM 693 O O . TRP A 1 90 ? 12.113 -1.417 4.007 1.00 97.00 90 TRP A O 1
ATOM 703 N N . GLY A 1 91 ? 13.441 -1.947 5.743 1.00 94.06 91 GLY A N 1
ATOM 704 C CA . GLY A 1 91 ? 14.061 -0.622 5.883 1.00 94.06 91 GLY A CA 1
ATOM 705 C C . GLY A 1 91 ? 13.127 0.470 6.429 1.00 94.06 91 GLY A C 1
ATOM 706 O O . GLY A 1 91 ? 13.592 1.555 6.764 1.00 94.06 91 GLY A O 1
ATOM 707 N N . GLY A 1 92 ? 11.827 0.193 6.554 1.00 93.75 92 GLY A N 1
ATOM 708 C CA . GLY A 1 92 ? 10.830 1.102 7.115 1.00 93.75 92 GLY A CA 1
ATOM 709 C C . GLY A 1 92 ? 10.753 1.057 8.643 1.00 93.75 92 GLY A C 1
ATOM 710 O O . GLY A 1 92 ? 11.269 0.150 9.298 1.00 93.75 92 GLY A O 1
ATOM 711 N N . LYS A 1 93 ? 10.067 2.047 9.219 1.00 94.31 93 LYS A N 1
ATOM 712 C CA . LYS A 1 93 ? 9.694 2.069 10.640 1.00 94.31 93 LYS A CA 1
ATOM 713 C C . LYS A 1 93 ? 8.687 0.949 10.956 1.00 94.31 93 LYS A C 1
ATOM 715 O O . LYS A 1 93 ? 7.891 0.601 10.080 1.00 94.31 93 LYS A O 1
ATOM 720 N N . PRO A 1 94 ? 8.666 0.426 12.197 1.00 93.94 94 PRO A N 1
ATOM 721 C CA . PRO A 1 94 ? 7.612 -0.476 12.654 1.00 93.94 94 PRO A CA 1
ATOM 722 C C . PRO A 1 94 ? 6.213 0.110 12.431 1.00 93.94 94 PRO A C 1
ATOM 724 O O . PRO A 1 94 ? 6.019 1.322 12.556 1.00 93.94 94 PRO A O 1
ATOM 727 N N . ALA A 1 95 ? 5.246 -0.748 12.099 1.00 95.62 95 ALA A N 1
ATOM 728 C CA . ALA A 1 95 ? 3.855 -0.328 11.962 1.00 95.62 95 ALA A CA 1
ATOM 729 C C . ALA A 1 95 ? 3.278 0.083 13.329 1.00 95.62 95 ALA A C 1
ATOM 731 O O . ALA A 1 95 ? 3.623 -0.538 14.334 1.00 95.62 95 ALA A O 1
ATOM 732 N N . PRO A 1 96 ? 2.387 1.088 13.381 1.00 95.00 96 PRO A N 1
ATOM 733 C CA . PRO A 1 96 ? 1.687 1.452 14.609 1.00 95.00 96 PRO A CA 1
ATOM 734 C C . PRO A 1 96 ? 0.613 0.415 14.979 1.00 95.00 96 PRO A C 1
ATOM 736 O O . PRO A 1 96 ? 0.135 -0.346 14.130 1.00 95.00 96 PRO A O 1
ATOM 739 N N . ALA A 1 97 ? 0.173 0.416 16.238 1.00 91.44 97 ALA A N 1
ATOM 740 C CA . ALA A 1 97 ? -0.994 -0.351 16.666 1.00 91.44 97 ALA A CA 1
ATOM 741 C C . ALA A 1 97 ? -2.271 0.103 15.914 1.00 91.44 97 ALA A C 1
ATOM 743 O O . ALA A 1 97 ? -2.442 1.299 15.672 1.00 91.44 97 ALA A O 1
ATOM 744 N N . PRO A 1 98 ? -3.191 -0.813 15.548 1.00 91.44 98 PRO A N 1
ATOM 745 C CA . PRO A 1 98 ? -3.148 -2.264 15.771 1.00 91.44 98 PRO A CA 1
ATOM 746 C C . PRO A 1 98 ? -2.412 -3.062 14.674 1.00 91.44 98 PRO A C 1
ATOM 748 O O . PRO A 1 98 ? -2.360 -4.288 14.749 1.00 91.44 98 PRO A O 1
ATOM 751 N N . ALA A 1 99 ? -1.866 -2.412 13.640 1.00 94.44 99 ALA A N 1
ATOM 752 C CA . ALA A 1 99 ? -1.210 -3.109 12.528 1.00 94.44 99 ALA A CA 1
ATOM 753 C C . ALA A 1 99 ? 0.106 -3.796 12.925 1.00 94.44 99 ALA A C 1
ATOM 755 O O . ALA A 1 99 ? 0.520 -4.741 12.254 1.00 94.44 99 ALA A O 1
ATOM 756 N N . GLU A 1 100 ? 0.734 -3.364 14.021 1.00 94.88 100 GLU A N 1
ATOM 757 C CA . GLU A 1 100 ? 1.971 -3.940 14.565 1.00 94.88 100 GLU A CA 1
ATOM 758 C C . GLU A 1 100 ? 1.946 -5.476 14.668 1.00 94.88 100 GLU A C 1
ATOM 760 O O . GLU A 1 100 ? 2.912 -6.131 14.286 1.00 94.88 100 GLU A O 1
ATOM 765 N N . ALA A 1 101 ? 0.822 -6.072 15.083 1.00 92.62 101 ALA A N 1
ATOM 766 C CA . ALA A 1 101 ? 0.703 -7.519 15.279 1.00 92.62 101 ALA A CA 1
ATOM 767 C C . ALA A 1 101 ? 0.768 -8.322 13.965 1.00 92.62 101 ALA A C 1
ATOM 769 O O . ALA A 1 101 ? 1.079 -9.511 13.970 1.00 92.62 101 ALA A O 1
ATOM 770 N N . GLY A 1 102 ? 0.465 -7.677 12.837 1.00 96.25 102 GLY A N 1
ATOM 771 C CA . GLY A 1 102 ? 0.421 -8.286 11.510 1.00 96.25 102 GLY A CA 1
ATOM 772 C C . GLY A 1 102 ? 1.549 -7.864 10.576 1.00 96.25 102 GLY A C 1
ATOM 773 O O . GLY A 1 102 ? 1.519 -8.227 9.397 1.00 96.25 102 GLY A O 1
ATOM 774 N N . CYS A 1 103 ? 2.501 -7.074 11.076 1.00 97.19 103 CYS A N 1
ATOM 775 C CA . CYS A 1 103 ? 3.562 -6.450 10.297 1.00 97.19 103 CYS A CA 1
ATOM 776 C C . CYS A 1 103 ? 4.922 -6.699 10.953 1.00 97.19 103 CYS A C 1
ATOM 778 O O . CYS A 1 103 ? 5.198 -6.224 12.051 1.00 97.19 103 CYS A O 1
ATOM 780 N N . LYS A 1 104 ? 5.817 -7.390 10.248 1.00 97.19 104 LYS A N 1
ATOM 781 C CA . LYS A 1 104 ? 7.180 -7.647 10.710 1.00 97.19 104 LYS A CA 1
ATOM 782 C C . LYS A 1 104 ? 8.149 -6.644 10.090 1.00 97.19 104 LYS A C 1
ATOM 784 O O . LYS A 1 104 ? 8.459 -6.729 8.901 1.00 97.19 104 LYS A O 1
ATOM 789 N N . ALA A 1 105 ? 8.659 -5.724 10.905 1.00 96.38 105 ALA A N 1
ATOM 790 C CA . ALA A 1 105 ? 9.759 -4.854 10.503 1.00 96.38 105 ALA A CA 1
ATOM 791 C C . ALA A 1 105 ? 11.080 -5.633 10.478 1.00 96.38 105 ALA A C 1
ATOM 793 O O . ALA A 1 105 ? 11.412 -6.352 11.421 1.00 96.38 105 ALA A O 1
ATOM 794 N N . MET A 1 106 ? 11.826 -5.506 9.386 1.00 95.19 106 MET A N 1
ATOM 795 C CA . MET A 1 106 ? 13.125 -6.138 9.188 1.00 95.19 106 MET A CA 1
ATOM 796 C C . MET A 1 106 ? 14.092 -5.150 8.520 1.00 95.19 106 MET A C 1
ATOM 798 O O . MET A 1 106 ? 13.664 -4.270 7.763 1.00 95.19 106 MET A O 1
ATOM 802 N N . PRO A 1 107 ? 15.405 -5.274 8.776 1.00 94.06 107 PRO A N 1
ATOM 803 C CA . PRO A 1 107 ? 16.396 -4.492 8.050 1.00 94.06 107 PRO A CA 1
ATOM 804 C C . PRO A 1 107 ? 16.357 -4.823 6.553 1.00 94.06 107 PRO A C 1
ATOM 806 O O . PRO A 1 107 ? 15.933 -5.909 6.152 1.00 94.06 107 PRO A O 1
ATOM 809 N N . MET A 1 108 ? 16.818 -3.882 5.729 1.00 93.94 108 MET A N 1
ATOM 810 C CA . MET A 1 108 ? 16.963 -4.118 4.295 1.00 93.94 108 MET A CA 1
ATOM 811 C C . MET A 1 108 ? 17.981 -5.248 4.048 1.00 93.94 108 MET A C 1
ATOM 813 O O . MET A 1 108 ? 19.070 -5.203 4.629 1.00 93.94 108 MET A O 1
ATOM 817 N N . PRO A 1 109 ? 17.680 -6.248 3.200 1.00 92.38 109 PRO A N 1
ATOM 818 C CA . PRO A 1 109 ? 18.656 -7.273 2.842 1.00 92.38 109 PRO A CA 1
ATOM 819 C C . PRO A 1 109 ? 19.880 -6.669 2.135 1.00 92.38 109 PRO A C 1
ATOM 821 O O . PRO A 1 109 ? 19.739 -5.822 1.258 1.00 92.38 109 PRO A O 1
ATOM 824 N N . ALA A 1 110 ? 21.089 -7.133 2.465 1.00 91.44 110 ALA A N 1
ATOM 825 C CA . ALA A 1 110 ? 22.336 -6.577 1.916 1.00 91.44 110 ALA A CA 1
ATOM 826 C C . ALA A 1 110 ? 22.477 -6.737 0.388 1.00 91.44 110 ALA A C 1
ATOM 828 O O . ALA A 1 110 ? 23.155 -5.952 -0.264 1.00 91.44 110 ALA A O 1
ATOM 829 N N . ASN A 1 111 ? 21.839 -7.758 -0.187 1.00 91.81 111 ASN A N 1
ATOM 830 C CA . ASN A 1 111 ? 21.828 -8.046 -1.623 1.00 91.81 111 ASN A CA 1
ATOM 831 C C . ASN A 1 111 ? 20.545 -7.562 -2.320 1.00 91.81 111 ASN A C 1
ATOM 833 O O . ASN A 1 111 ? 20.219 -8.043 -3.412 1.00 91.81 111 ASN A O 1
ATOM 837 N N . TRP A 1 112 ? 19.779 -6.692 -1.663 1.00 92.81 112 TRP A N 1
ATOM 838 C CA . TRP A 1 112 ? 18.580 -6.110 -2.239 1.00 92.81 112 TRP A CA 1
ATOM 839 C C . TRP A 1 112 ? 18.943 -5.060 -3.294 1.00 92.81 112 TRP A C 1
ATOM 841 O O . TRP A 1 112 ? 19.845 -4.246 -3.099 1.00 92.81 112 TRP A O 1
ATOM 851 N N . SER A 1 113 ? 18.216 -5.061 -4.408 1.00 92.19 113 SER A N 1
ATOM 852 C CA . SER A 1 113 ? 18.219 -3.964 -5.370 1.00 92.19 113 SER A CA 1
ATOM 853 C C . SER A 1 113 ? 16.851 -3.861 -6.030 1.00 92.19 113 SER A C 1
ATOM 855 O O . SER A 1 113 ? 16.177 -4.870 -6.248 1.00 92.19 113 SER A O 1
ATOM 857 N N . GLU A 1 114 ? 16.459 -2.644 -6.393 1.00 90.44 114 GLU A N 1
ATOM 858 C CA . GLU A 1 114 ? 15.201 -2.405 -7.102 1.00 90.44 114 GLU A CA 1
ATOM 859 C C . GLU A 1 114 ? 15.157 -3.171 -8.430 1.00 90.44 114 GLU A C 1
ATOM 861 O O . GLU A 1 114 ? 14.169 -3.831 -8.731 1.00 90.44 114 GLU A O 1
ATOM 866 N N . ALA A 1 115 ? 16.272 -3.199 -9.168 1.00 89.81 115 ALA A N 1
ATOM 867 C CA . ALA A 1 115 ? 16.393 -3.970 -10.404 1.00 89.81 115 ALA A CA 1
ATOM 868 C C . ALA A 1 115 ? 16.126 -5.472 -10.201 1.00 89.81 115 ALA A C 1
ATOM 870 O O . ALA A 1 115 ? 15.558 -6.120 -11.075 1.00 89.81 115 ALA A O 1
ATOM 871 N N . LYS A 1 116 ? 16.512 -6.039 -9.049 1.00 90.50 116 LYS A N 1
ATOM 872 C CA . LYS A 1 116 ? 16.260 -7.449 -8.734 1.00 90.50 116 LYS A CA 1
ATOM 873 C C . LYS A 1 116 ? 14.790 -7.700 -8.400 1.00 90.50 116 LYS A C 1
ATOM 875 O O . LYS A 1 116 ? 14.237 -8.676 -8.899 1.00 90.50 116 LYS A O 1
ATOM 880 N N . GLU A 1 117 ? 14.157 -6.831 -7.612 1.00 89.25 117 GLU A N 1
ATOM 881 C CA . GLU A 1 117 ? 12.716 -6.932 -7.316 1.00 89.25 117 GLU A CA 1
ATOM 882 C C . GLU A 1 117 ? 11.864 -6.769 -8.579 1.00 89.25 117 GLU A C 1
ATOM 884 O O . GLU A 1 117 ? 10.900 -7.504 -8.779 1.00 89.25 117 GLU A O 1
ATOM 889 N N . LEU A 1 118 ? 12.251 -5.846 -9.462 1.00 86.94 118 LEU A N 1
ATOM 890 C CA . LEU A 1 118 ? 11.536 -5.562 -10.704 1.00 86.94 118 LEU A CA 1
ATOM 891 C C . LEU A 1 118 ? 11.886 -6.517 -11.848 1.00 86.94 118 LEU A C 1
ATOM 893 O O . LEU A 1 118 ? 11.225 -6.472 -12.875 1.00 86.94 118 LEU A O 1
ATOM 897 N N . SER A 1 119 ? 12.877 -7.402 -11.699 1.00 87.88 119 SER A N 1
ATOM 898 C CA . SER A 1 119 ? 13.340 -8.278 -12.791 1.00 87.88 119 SER A CA 1
ATOM 899 C C . SER A 1 119 ? 12.257 -9.203 -13.368 1.00 87.88 119 SER A C 1
ATOM 901 O O . SER A 1 119 ? 12.374 -9.640 -14.510 1.00 87.88 119 SER A O 1
ATOM 903 N N . GLY A 1 120 ? 11.200 -9.484 -12.598 1.00 84.75 120 GLY A N 1
ATOM 904 C CA . GLY A 1 120 ? 10.026 -10.243 -13.042 1.00 84.75 120 GLY A CA 1
ATOM 905 C C . GLY A 1 120 ? 8.867 -9.390 -13.572 1.00 84.75 120 GLY A C 1
ATOM 906 O O . GLY A 1 120 ? 7.842 -9.948 -13.957 1.00 84.75 120 GLY A O 1
ATOM 907 N N . PHE A 1 121 ? 8.999 -8.063 -13.579 1.00 87.00 121 PHE A N 1
ATOM 908 C CA . PHE A 1 121 ? 7.952 -7.123 -13.966 1.00 87.00 121 PHE A CA 1
ATOM 909 C C . PHE A 1 121 ? 8.387 -6.296 -15.174 1.00 87.00 121 PHE A C 1
ATOM 911 O O . PHE A 1 121 ? 9.496 -5.773 -15.232 1.00 87.00 121 PHE A O 1
ATOM 918 N N . HIS A 1 122 ? 7.474 -6.132 -16.128 1.00 88.31 122 HIS A N 1
ATOM 919 C CA . HIS A 1 122 ? 7.700 -5.332 -17.327 1.00 88.31 122 HIS A CA 1
ATOM 920 C C . HIS A 1 122 ? 6.646 -4.225 -17.416 1.00 88.31 122 HIS A C 1
ATOM 922 O O . HIS A 1 122 ? 5.508 -4.501 -17.811 1.00 88.31 122 HIS A O 1
ATOM 928 N N . PRO A 1 123 ? 6.968 -2.983 -17.009 1.00 89.88 123 PRO A N 1
ATOM 929 C CA . PRO A 1 123 ? 6.091 -1.847 -17.245 1.00 89.88 123 PRO A CA 1
ATOM 930 C C . PRO A 1 123 ? 5.883 -1.663 -18.748 1.00 89.88 123 PRO A C 1
ATOM 932 O O . PRO A 1 123 ? 6.831 -1.397 -19.485 1.00 89.88 123 PRO A O 1
ATOM 935 N N . LEU A 1 124 ? 4.635 -1.791 -19.196 1.00 90.62 124 LEU A N 1
ATOM 936 C CA . LEU A 1 124 ? 4.309 -1.634 -20.607 1.00 90.62 124 LEU A CA 1
ATOM 937 C C . LEU A 1 124 ? 4.632 -0.216 -21.071 1.00 90.62 124 LEU A C 1
ATOM 939 O O . LEU A 1 124 ? 4.165 0.779 -20.510 1.00 90.62 124 LEU A O 1
ATOM 943 N N . THR A 1 125 ? 5.406 -0.131 -22.141 1.00 88.12 125 THR A N 1
ATOM 944 C CA . THR A 1 125 ? 5.701 1.123 -22.817 1.00 88.12 125 THR A CA 1
ATOM 945 C C . THR A 1 125 ? 4.583 1.472 -23.793 1.00 88.12 125 THR A C 1
ATOM 947 O O . THR A 1 125 ? 3.841 0.618 -24.280 1.00 88.12 125 THR A O 1
ATOM 950 N N . ARG A 1 126 ? 4.492 2.755 -24.159 1.00 81.88 126 ARG A N 1
ATOM 951 C CA . ARG A 1 126 ? 3.527 3.222 -25.165 1.00 81.88 126 ARG A CA 1
ATOM 952 C C . ARG A 1 126 ? 3.660 2.482 -26.506 1.00 81.88 126 ARG A C 1
ATOM 954 O O . ARG A 1 126 ? 2.661 2.328 -27.196 1.00 81.88 126 ARG A O 1
ATOM 961 N N . ALA A 1 127 ? 4.864 2.050 -26.880 1.00 83.62 127 ALA A N 1
ATOM 962 C CA . ALA A 1 127 ? 5.109 1.350 -28.143 1.00 83.62 127 ALA A CA 1
ATOM 963 C C . ALA A 1 127 ? 4.565 -0.089 -28.151 1.00 83.62 127 ALA A C 1
ATOM 965 O O . ALA A 1 127 ? 4.279 -0.632 -29.215 1.00 83.62 127 ALA A O 1
ATOM 966 N N . GLU A 1 128 ? 4.405 -0.691 -26.975 1.00 87.44 128 GLU A N 1
ATOM 967 C CA . GLU A 1 128 ? 3.926 -2.067 -26.802 1.00 87.44 128 GLU A CA 1
ATOM 968 C C . GLU A 1 128 ? 2.405 -2.144 -26.681 1.00 87.44 128 GLU A C 1
ATOM 970 O O . GLU A 1 128 ? 1.827 -3.229 -26.716 1.00 87.44 128 GLU A O 1
ATOM 975 N N . VAL A 1 129 ? 1.746 -0.991 -26.556 1.00 88.0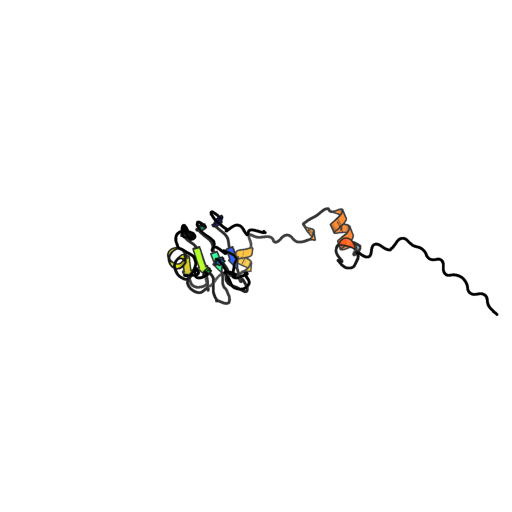0 129 VAL A N 1
ATOM 976 C CA . VAL A 1 129 ? 0.296 -0.888 -26.423 1.00 88.00 129 VAL A CA 1
ATOM 977 C C . VAL A 1 129 ? -0.320 -0.149 -27.608 1.00 88.00 129 VAL A C 1
ATOM 979 O O . VAL A 1 129 ? 0.303 0.681 -28.272 1.00 88.00 129 VAL A O 1
ATOM 982 N N . GLY A 1 130 ? -1.597 -0.429 -27.856 1.00 83.38 130 GLY A N 1
ATOM 983 C CA . GLY A 1 130 ? -2.380 0.234 -28.893 1.00 83.38 130 GLY A CA 1
ATOM 984 C C . GLY A 1 130 ? -2.171 -0.331 -30.302 1.00 83.38 130 GLY A C 1
ATOM 985 O O . GLY A 1 130 ? -1.378 -1.246 -30.524 1.00 83.38 130 GLY A O 1
ATOM 986 N N . PRO A 1 131 ? -2.937 0.179 -31.278 1.00 86.88 131 PRO A N 1
ATOM 987 C CA . PRO A 1 131 ? -2.910 -0.357 -32.626 1.00 86.88 131 PRO A CA 1
ATOM 988 C C . PRO A 1 131 ? -1.623 0.033 -33.364 1.00 86.88 131 PRO A C 1
ATOM 990 O O . PRO A 1 131 ? -1.122 1.154 -33.229 1.00 86.88 131 PRO A O 1
ATOM 993 N N . SER A 1 132 ? -1.135 -0.872 -34.214 1.00 88.56 132 SER A N 1
ATOM 994 C CA . SER A 1 132 ? 0.108 -0.710 -34.982 1.00 88.56 132 SER A CA 1
ATOM 995 C C . SER A 1 132 ? 0.146 0.572 -35.819 1.00 88.56 132 SER A C 1
ATOM 997 O O . SER A 1 132 ? 1.178 1.240 -35.868 1.00 88.56 132 SER A O 1
ATOM 999 N N . TRP A 1 133 ? -0.983 0.974 -36.415 1.00 84.50 133 TRP A N 1
ATOM 1000 C CA . TRP A 1 133 ? -1.080 2.228 -37.166 1.00 84.50 133 TRP A CA 1
ATOM 1001 C C . TRP A 1 133 ? -0.835 3.452 -36.272 1.00 84.50 133 TRP A C 1
ATOM 1003 O O . TRP A 1 133 ? -0.107 4.358 -36.666 1.00 84.50 133 TRP A O 1
ATOM 1013 N N . GLY A 1 134 ? -1.354 3.468 -35.040 1.00 82.88 134 GLY A N 1
ATOM 1014 C CA . GLY A 1 134 ? -1.139 4.569 -34.097 1.00 82.88 134 GLY A CA 1
ATOM 1015 C C . GLY A 1 134 ? 0.334 4.702 -33.716 1.00 82.88 134 GLY A C 1
ATOM 1016 O O . GLY A 1 134 ? 0.883 5.802 -33.716 1.00 82.88 134 GLY A O 1
ATOM 1017 N N . ASN A 1 135 ? 1.009 3.573 -33.491 1.00 83.44 135 ASN A N 1
ATOM 1018 C CA . ASN A 1 135 ? 2.448 3.545 -33.220 1.00 83.44 135 ASN A CA 1
ATOM 1019 C C . ASN A 1 135 ? 3.269 4.015 -34.427 1.00 83.44 135 ASN A C 1
ATOM 1021 O O . ASN A 1 135 ? 4.183 4.820 -34.257 1.00 83.44 135 ASN A O 1
ATOM 1025 N N . ALA A 1 136 ? 2.894 3.618 -35.645 1.00 83.25 136 ALA A N 1
ATOM 1026 C CA . ALA A 1 136 ? 3.531 4.104 -36.868 1.00 83.25 136 ALA A CA 1
ATOM 1027 C C . ALA A 1 136 ? 3.374 5.626 -37.045 1.00 83.25 136 ALA A C 1
ATOM 1029 O O . ALA A 1 136 ? 4.342 6.323 -37.348 1.00 83.25 136 ALA A O 1
ATOM 1030 N N . HIS A 1 137 ? 2.180 6.170 -36.792 1.00 81.25 137 HIS A N 1
ATOM 1031 C CA . HIS A 1 137 ? 1.944 7.614 -36.845 1.00 81.25 137 HIS A CA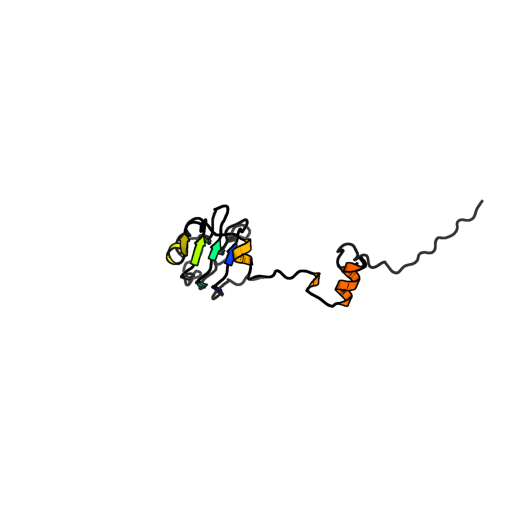 1
ATOM 1032 C C . HIS A 1 137 ? 2.742 8.381 -35.782 1.00 81.25 137 HIS A C 1
ATOM 1034 O O . HIS A 1 137 ? 3.248 9.465 -36.074 1.00 81.25 137 HIS A O 1
ATOM 1040 N N . ARG A 1 138 ? 2.900 7.826 -34.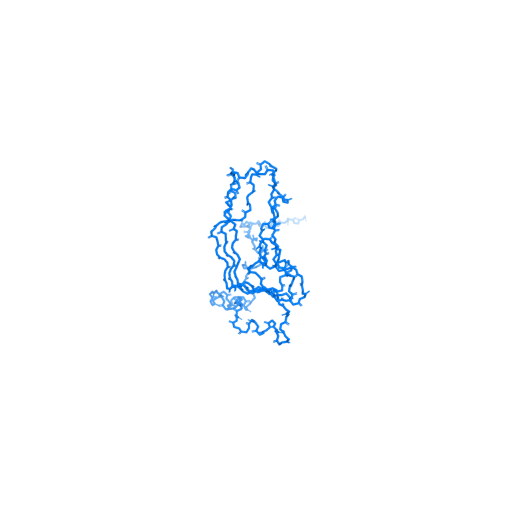573 1.00 80.88 138 ARG A N 1
ATOM 1041 C CA . ARG A 1 138 ? 3.733 8.419 -33.511 1.00 80.88 138 ARG A CA 1
ATOM 1042 C C . ARG A 1 138 ? 5.210 8.426 -33.876 1.00 80.88 138 ARG A C 1
ATOM 1044 O O . ARG A 1 138 ? 5.844 9.468 -33.762 1.00 80.88 138 ARG A O 1
ATOM 1051 N N . LEU A 1 139 ? 5.739 7.295 -34.350 1.00 80.88 139 LEU A N 1
ATOM 1052 C CA . LEU A 1 139 ? 7.128 7.184 -34.812 1.00 80.88 139 LEU A CA 1
ATOM 1053 C C . LEU A 1 139 ? 7.424 8.171 -35.949 1.00 80.88 139 LEU A C 1
ATOM 1055 O O . LEU A 1 139 ? 8.518 8.717 -36.025 1.00 80.88 139 LEU A O 1
ATOM 1059 N N . ALA A 1 140 ? 6.430 8.450 -36.794 1.00 82.19 140 ALA A N 1
ATOM 1060 C CA . ALA A 1 140 ? 6.523 9.447 -37.853 1.00 82.19 140 ALA A CA 1
ATOM 1061 C C . ALA A 1 140 ? 6.362 10.907 -37.372 1.00 82.19 140 ALA A C 1
ATOM 1063 O O . ALA A 1 140 ? 6.388 11.809 -38.208 1.00 82.19 140 ALA A O 1
ATOM 1064 N N . GLY A 1 141 ? 6.145 11.157 -36.073 1.00 76.25 141 GLY A N 1
ATOM 1065 C CA . GLY A 1 141 ? 5.890 12.493 -35.517 1.00 76.25 141 GLY A CA 1
ATOM 1066 C C . GLY A 1 141 ? 4.532 13.096 -35.906 1.00 76.25 141 GLY A C 1
ATOM 1067 O O . GLY A 1 141 ? 4.347 14.302 -35.798 1.00 76.25 141 GLY A O 1
ATOM 1068 N N . LYS A 1 142 ? 3.585 12.276 -36.383 1.00 67.56 142 LYS A N 1
ATOM 1069 C CA . LYS A 1 142 ? 2.301 12.691 -36.990 1.00 67.56 142 LYS A CA 1
ATOM 1070 C C . LYS A 1 142 ? 1.076 12.371 -36.130 1.00 67.56 142 LYS A C 1
ATOM 1072 O O . LYS A 1 142 ? -0.046 12.378 -36.630 1.00 67.56 142 LYS A O 1
ATOM 1077 N N . PHE A 1 143 ? 1.264 12.025 -34.860 1.00 66.94 143 PHE A N 1
ATOM 1078 C CA . PHE A 1 143 ? 0.158 11.672 -33.972 1.00 66.94 143 PHE A CA 1
ATOM 1079 C C . PHE A 1 143 ? -0.285 12.888 -33.149 1.00 66.94 143 PHE A C 1
ATOM 1081 O O . PHE A 1 143 ? 0.025 13.016 -31.968 1.00 66.94 143 PHE A O 1
ATOM 1088 N N . GLU A 1 144 ? -1.001 13.808 -33.799 1.00 60.12 144 GLU A N 1
ATOM 1089 C CA . GLU A 1 144 ? -1.400 15.099 -33.214 1.00 60.12 144 GLU A CA 1
ATOM 1090 C C . GLU A 1 144 ? -2.406 14.984 -32.056 1.00 60.12 144 GLU A C 1
ATOM 1092 O O . GLU A 1 144 ? -2.536 15.914 -31.262 1.00 60.12 144 GLU A O 1
ATOM 1097 N N . VAL A 1 145 ? -3.083 13.838 -31.917 1.00 61.88 145 VAL A N 1
ATOM 1098 C CA . VAL A 1 145 ? -4.123 13.586 -30.900 1.00 61.88 145 VAL A CA 1
ATOM 1099 C C . VAL A 1 145 ? -3.566 13.596 -29.466 1.00 61.88 145 VAL A C 1
ATOM 1101 O O . VAL A 1 145 ? -4.306 13.835 -28.518 1.00 61.88 145 VAL A O 1
ATOM 1104 N N . GLU A 1 146 ? -2.264 13.361 -29.280 1.00 60.38 146 GLU A N 1
ATOM 1105 C CA . GLU A 1 146 ? -1.633 13.310 -27.949 1.00 60.38 146 GLU A CA 1
ATOM 1106 C C . GLU A 1 146 ? -1.104 14.661 -27.456 1.00 60.38 146 GLU A C 1
ATOM 1108 O O . GLU A 1 146 ? -0.811 14.806 -26.269 1.00 60.38 146 GLU A O 1
ATOM 1113 N N . ASN A 1 147 ? -1.040 15.669 -28.327 1.00 55.88 147 ASN A N 1
ATOM 1114 C CA . ASN A 1 147 ? -0.828 17.043 -27.898 1.00 55.88 147 ASN A CA 1
ATOM 1115 C C . ASN A 1 147 ? -2.184 17.596 -27.458 1.00 55.88 147 ASN A C 1
ATOM 1117 O O . ASN A 1 147 ? -2.964 18.031 -28.293 1.00 55.88 147 ASN A O 1
ATOM 1121 N N . GLY A 1 148 ? -2.467 17.638 -26.152 1.00 52.00 148 GLY A N 1
ATOM 1122 C CA . GLY A 1 148 ? -3.712 18.199 -25.588 1.00 52.00 148 GLY A CA 1
ATOM 1123 C C . GLY A 1 148 ? -3.996 19.677 -25.927 1.00 52.00 148 GLY A C 1
ATOM 1124 O O . GLY A 1 148 ? -4.995 20.231 -25.482 1.00 52.00 148 GLY A O 1
ATOM 1125 N N . LEU A 1 149 ? -3.130 20.311 -26.724 1.00 49.25 149 LEU A N 1
ATOM 1126 C CA . LEU A 1 149 ? -3.279 21.641 -27.316 1.00 49.25 149 LEU A CA 1
ATOM 1127 C C . LEU A 1 149 ? -3.803 21.615 -28.769 1.00 49.25 149 LEU A C 1
ATOM 1129 O O . LEU A 1 149 ? -4.137 22.670 -29.299 1.00 49.25 149 LEU A O 1
ATOM 1133 N N . SER A 1 150 ? -3.893 20.450 -29.425 1.00 50.53 150 SER A N 1
ATOM 1134 C CA . SER A 1 150 ? -4.367 20.318 -30.816 1.00 50.53 150 SER A CA 1
ATOM 1135 C C . SER A 1 150 ? -5.894 20.286 -30.941 1.00 50.53 150 SER A C 1
ATOM 1137 O O . SER A 1 150 ? -6.428 20.335 -32.046 1.00 50.53 150 SER A O 1
ATOM 1139 N N . CYS A 1 151 ? -6.621 20.303 -29.816 1.00 46.53 151 CYS A N 1
ATOM 1140 C CA . CYS A 1 151 ? -8.078 20.468 -29.769 1.00 46.53 151 CYS A CA 1
ATOM 1141 C C . CYS A 1 151 ? -8.564 21.863 -30.212 1.00 46.53 151 CYS A C 1
ATOM 1143 O O . CYS A 1 151 ? -9.705 22.233 -29.939 1.00 46.53 151 CYS A O 1
ATOM 1145 N N . SER A 1 152 ? -7.764 22.639 -30.943 1.00 52.06 152 SER A N 1
ATOM 1146 C CA . SER A 1 152 ? -8.317 23.619 -31.866 1.00 52.06 152 SER A CA 1
ATOM 1147 C C . SER A 1 152 ? -8.891 22.865 -33.068 1.00 52.06 152 SER A C 1
ATOM 1149 O O . SER A 1 152 ? -8.293 22.784 -34.139 1.00 52.06 152 SER A O 1
ATOM 1151 N N . ARG A 1 153 ? -10.121 22.346 -32.911 1.00 52.47 153 ARG A N 1
ATOM 1152 C CA . ARG A 1 153 ? -11.029 22.228 -34.060 1.00 52.47 153 ARG A CA 1
ATOM 1153 C C . ARG A 1 153 ? -10.977 23.585 -34.747 1.00 52.47 153 ARG A C 1
ATOM 1155 O O . ARG A 1 153 ? -11.410 24.573 -34.153 1.00 52.47 153 ARG A O 1
ATOM 1162 N N . GLN A 1 154 ? -10.382 23.652 -35.937 1.00 49.88 154 GLN A N 1
ATOM 1163 C CA . GLN A 1 154 ? -10.438 24.874 -36.722 1.00 49.88 154 GLN A CA 1
ATOM 1164 C C . GLN A 1 154 ? -11.910 25.284 -36.804 1.00 49.88 154 GLN A C 1
ATOM 1166 O O . GLN A 1 154 ? -12.737 24.436 -37.150 1.00 49.88 154 GLN A O 1
ATOM 1171 N N . PRO A 1 155 ? -12.272 26.527 -36.448 1.00 42.81 155 PRO A N 1
ATOM 1172 C CA . PRO A 1 155 ? -13.602 26.998 -36.762 1.00 42.81 155 PRO A CA 1
ATOM 1173 C C . PRO A 1 155 ? -13.701 26.980 -38.287 1.00 42.81 155 PRO A C 1
ATOM 1175 O O . PRO A 1 155 ? -13.000 27.723 -38.976 1.00 42.81 155 PRO A O 1
ATOM 1178 N N . GLU A 1 156 ? -14.522 26.078 -38.819 1.00 51.16 156 GLU A N 1
ATOM 1179 C CA . GLU A 1 156 ? -14.938 26.138 -40.212 1.00 51.16 156 GLU A CA 1
ATOM 1180 C C . GLU A 1 156 ? -15.538 27.525 -40.448 1.00 51.16 156 GLU A C 1
ATOM 1182 O O . GLU A 1 156 ? -16.561 27.890 -39.870 1.00 51.16 156 GLU A O 1
ATOM 1187 N N . GLY A 1 157 ? -14.851 28.350 -41.234 1.00 42.12 157 GLY A N 1
ATOM 1188 C CA . GLY A 1 157 ? -15.269 29.734 -41.406 1.00 42.12 157 GLY A CA 1
ATOM 1189 C C . GLY A 1 157 ? -14.253 30.574 -42.153 1.00 42.12 157 GLY A C 1
ATOM 1190 O O . GLY A 1 157 ? -13.684 31.515 -41.604 1.00 42.12 157 GLY A O 1
ATOM 1191 N N . GLY A 1 158 ? -14.028 30.250 -43.426 1.00 48.53 158 GLY A N 1
ATOM 1192 C CA . GLY A 1 158 ? -13.279 31.113 -44.331 1.00 48.53 158 GLY A CA 1
ATOM 1193 C C . GLY A 1 158 ? -13.895 32.513 -44.389 1.00 48.53 158 GLY A C 1
ATOM 1194 O O . GLY A 1 158 ? -14.959 32.709 -44.969 1.00 48.53 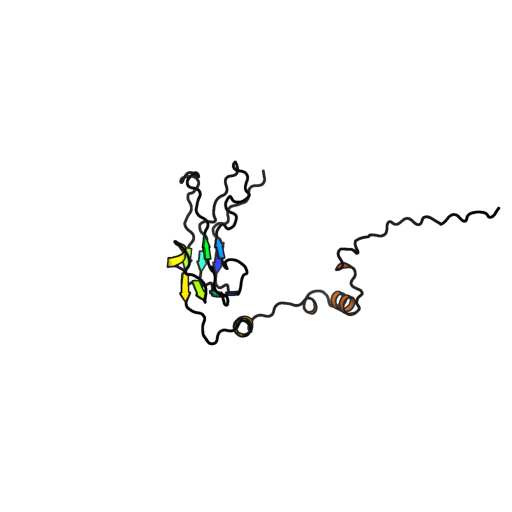158 GLY A O 1
ATOM 1195 N N . SER A 1 159 ? -13.196 33.512 -43.853 1.00 41.03 159 SER A N 1
ATOM 1196 C CA . SER A 1 159 ? -13.466 34.914 -44.164 1.00 41.03 159 SER A CA 1
ATOM 1197 C C . SER A 1 159 ? -12.459 35.382 -45.214 1.00 41.03 159 SER A C 1
ATOM 1199 O O . SER A 1 159 ? -11.278 35.615 -44.961 1.00 41.03 159 SER A O 1
ATOM 1201 N N . LYS A 1 160 ? -12.943 35.467 -46.458 1.00 46.81 160 LYS A N 1
ATOM 1202 C CA . LYS A 1 160 ? -12.232 36.051 -47.601 1.00 46.81 160 LYS A CA 1
ATOM 1203 C C . LYS A 1 160 ? -11.688 37.434 -47.219 1.00 46.81 160 LYS A C 1
ATOM 1205 O O . LYS A 1 160 ? -12.467 38.335 -46.909 1.00 46.81 160 LYS A O 1
ATOM 1210 N N . LYS A 1 161 ? -10.368 37.638 -47.321 1.00 41.91 161 LYS A N 1
ATOM 1211 C CA . LYS A 1 161 ? -9.757 38.978 -47.287 1.00 41.91 161 LYS A CA 1
ATOM 1212 C C . LYS A 1 161 ? -10.377 39.840 -48.394 1.00 41.91 161 LYS A C 1
ATOM 1214 O O . LYS A 1 161 ? -10.172 39.586 -49.580 1.00 41.91 161 LYS A O 1
ATOM 1219 N N . LYS A 1 162 ? -11.133 40.868 -48.004 1.00 48.91 162 LYS A N 1
ATOM 1220 C CA . LYS A 1 162 ? -11.616 41.926 -48.901 1.00 48.91 162 LYS A CA 1
ATOM 1221 C C . LYS A 1 162 ? -10.395 42.720 -49.389 1.00 48.91 162 LYS A C 1
ATOM 1223 O O . LYS A 1 162 ? -9.693 43.316 -48.576 1.00 48.91 162 LYS A O 1
ATOM 1228 N N . LYS A 1 163 ? -10.122 42.707 -50.699 1.00 47.38 163 LYS A N 1
ATOM 1229 C CA . LYS A 1 163 ? -9.111 43.576 -51.329 1.00 47.38 163 LYS A CA 1
ATOM 1230 C C . LYS A 1 163 ? -9.507 45.042 -51.108 1.00 47.38 163 LYS A C 1
ATOM 1232 O O . LYS A 1 163 ? -10.619 45.424 -51.476 1.00 47.38 163 LYS A O 1
ATOM 1237 N N . SER A 1 164 ? -8.623 45.852 -50.527 1.00 40.94 164 SER A N 1
ATOM 1238 C CA . SER A 1 164 ? -8.787 47.308 -50.499 1.00 40.94 164 SER A CA 1
ATOM 1239 C C . SER A 1 164 ? -8.496 47.884 -51.890 1.00 40.94 164 SER A C 1
ATOM 1241 O O . SER A 1 164 ? -7.558 47.462 -52.568 1.00 40.94 164 SER A O 1
ATOM 1243 N N . LYS A 1 165 ? -9.339 48.818 -52.345 1.00 41.12 165 LYS A N 1
ATOM 1244 C CA . LYS A 1 165 ? -9.100 49.612 -53.557 1.00 41.12 165 LYS A CA 1
ATOM 1245 C C . LYS A 1 165 ? -8.031 50.668 -53.262 1.00 41.12 165 LYS A C 1
ATOM 1247 O O . LYS A 1 165 ? -8.114 51.341 -52.237 1.00 41.12 165 LYS A O 1
ATOM 1252 N N . ALA A 1 166 ? -7.063 50.791 -54.168 1.00 42.19 166 ALA A N 1
ATOM 1253 C CA . ALA A 1 166 ? -6.124 51.905 -54.214 1.00 42.19 166 ALA A CA 1
ATOM 1254 C C . ALA A 1 166 ? -6.861 53.212 -54.563 1.00 42.19 166 ALA A C 1
ATOM 1256 O O . ALA A 1 166 ? -7.883 53.173 -55.254 1.00 42.19 166 ALA A O 1
ATOM 1257 N N . LYS A 1 167 ? -6.354 54.319 -54.016 1.00 36.00 167 LYS A N 1
ATOM 1258 C CA . LYS A 1 167 ? -6.828 55.690 -54.234 1.00 36.00 167 LYS A CA 1
ATOM 1259 C C . LYS A 1 167 ? -6.399 56.201 -55.603 1.00 36.00 167 LYS A C 1
ATOM 1261 O O . LYS A 1 167 ? -5.261 55.864 -55.995 1.00 36.00 167 LYS A O 1
#

Foldseek 3Di:
DDDDDAAALAEDEDEEAEADPAAQEEFCPPPPVDDDPPDDDATYANYEYEHYEFYHPVEEHHYHYDDDDPPDDVVVVVGHHYHAANYEYERYDQYDPPNNVHYDYDYHDPPDDPCVVCVVPDDDDPCNDDDPVCNVCVVVVNNCVPVPVSPCPPPPDDDDPDDDDDD

Secondary structure (DSSP, 8-state):
-------BS-EEES-EEES-SS-SEEESTTTTTSS-TTS-----BS-EEES-EEE-TT--BSEEEPPPPTTS-TTT---PPPEEESEEEESSBPPPTTGGGGEEEEPPPTT--HHHHHTT--PPPGGGSS-HHHHHHHHTT--GGGSTT------S-----PPPPP-

Sequence (167 aa):
MSAYLRSSKVTISANVIIGSKGPDLEVGSDYKKHWPEEQLVLLPSDCEFSGNRFIRPAGGTSVELATPDPKIPATISQQTPNRYRENILWGGKPAPAPAEAGCKAMPMPANWSEAKELSGFHPLTRAEVGPSWGNAHRLAGKFEVENGLSCSRQPEGGSKKKKSKAK